Protein AF-A0A1Y0EDN6-F1 (afdb_monomer_lite)

Foldseek 3Di:
DDDPVVVVVVLVVLQCPDDQSVLQVPALQSVQLQVVLAQCVPPLVDALVNSVVPRPRDPDDSVVVVVVQVVCCVVQQWPWDQGPPNVGTRIHGHPSNVVVVVVSCVVVVPDDPRPDPDD

Organism: NCBI:txid245188

Structure (mmCIF, N/CA/C/O backbone):
data_AF-A0A1Y0EDN6-F1
#
_entry.id   AF-A0A1Y0EDN6-F1
#
loop_
_atom_site.group_PDB
_atom_site.id
_atom_site.type_symbol
_atom_site.label_atom_id
_atom_site.label_alt_id
_atom_site.label_comp_id
_atom_site.label_asym_id
_atom_site.label_entity_id
_atom_site.label_seq_id
_atom_site.pdb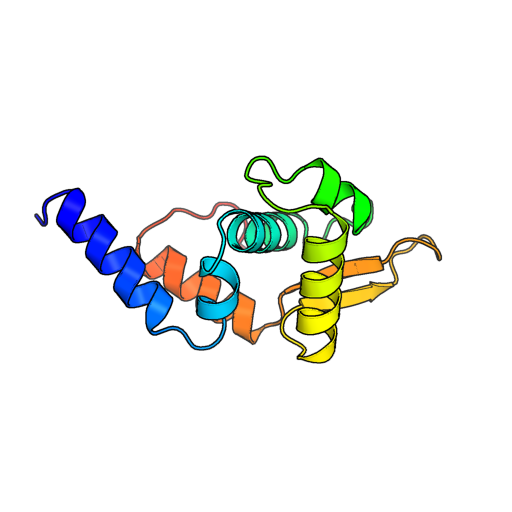x_PDB_ins_code
_atom_site.Cartn_x
_atom_site.Cartn_y
_atom_site.Cartn_z
_atom_site.occupancy
_atom_site.B_iso_or_equiv
_atom_site.auth_seq_id
_atom_site.auth_comp_id
_atom_site.auth_asym_id
_atom_site.auth_atom_id
_atom_site.pdbx_PDB_model_num
ATOM 1 N N . MET A 1 1 ? 26.456 -3.921 -15.416 1.00 60.50 1 MET A N 1
ATOM 2 C CA . MET A 1 1 ? 25.501 -3.108 -14.629 1.00 60.50 1 MET A CA 1
ATOM 3 C C . MET A 1 1 ? 24.286 -2.856 -15.510 1.00 60.50 1 MET A C 1
ATOM 5 O O . MET A 1 1 ? 24.490 -2.367 -16.611 1.00 60.50 1 MET A O 1
ATOM 9 N N . LYS A 1 2 ? 23.071 -3.254 -15.100 1.00 71.94 2 LYS A N 1
ATOM 10 C CA . LYS A 1 2 ? 21.844 -2.984 -15.881 1.00 71.94 2 LYS A CA 1
ATOM 11 C C . LYS A 1 2 ? 21.630 -1.474 -16.039 1.00 71.94 2 LYS A C 1
ATOM 13 O O . LYS A 1 2 ? 21.942 -0.735 -15.096 1.00 71.94 2 LYS A O 1
ATOM 18 N N . ALA A 1 3 ? 21.124 -1.033 -17.193 1.00 87.56 3 ALA A N 1
ATOM 19 C CA . ALA A 1 3 ? 20.814 0.376 -17.414 1.00 87.56 3 ALA A CA 1
ATOM 20 C C . ALA A 1 3 ? 19.721 0.842 -16.428 1.00 87.56 3 ALA A C 1
ATOM 22 O O . ALA A 1 3 ? 18.934 0.015 -15.961 1.00 87.56 3 ALA A O 1
ATOM 23 N N . PRO A 1 4 ? 19.635 2.143 -16.091 1.00 86.94 4 PRO A N 1
ATOM 24 C CA . PRO A 1 4 ? 18.595 2.652 -15.191 1.00 86.94 4 PRO A CA 1
ATOM 25 C C . PRO A 1 4 ? 17.171 2.273 -15.627 1.00 86.94 4 PRO A C 1
ATOM 27 O O . PRO A 1 4 ? 16.352 1.912 -14.788 1.00 86.94 4 PRO A O 1
ATOM 30 N N . ILE A 1 5 ? 16.910 2.274 -16.938 1.00 90.75 5 ILE A N 1
ATOM 31 C CA . ILE A 1 5 ? 15.621 1.879 -17.525 1.00 90.75 5 ILE A CA 1
ATOM 32 C C . ILE A 1 5 ? 15.332 0.390 -17.281 1.00 90.75 5 ILE A C 1
ATOM 34 O O . ILE A 1 5 ? 14.226 0.042 -16.878 1.00 90.75 5 ILE A O 1
ATOM 38 N N . ASP A 1 6 ? 16.326 -0.487 -17.448 1.00 91.94 6 ASP A N 1
ATOM 39 C CA . ASP A 1 6 ? 16.161 -1.926 -17.203 1.00 91.94 6 ASP A CA 1
ATOM 40 C C . ASP A 1 6 ? 15.856 -2.214 -15.730 1.00 91.94 6 ASP A C 1
ATOM 42 O O . ASP A 1 6 ? 15.019 -3.058 -15.420 1.00 91.94 6 ASP A O 1
ATOM 46 N N . LYS A 1 7 ? 16.508 -1.487 -14.812 1.00 88.44 7 LYS A N 1
ATOM 47 C CA . LYS A 1 7 ? 16.254 -1.617 -13.371 1.00 88.44 7 LYS A CA 1
ATOM 48 C C . LYS A 1 7 ? 14.826 -1.221 -13.010 1.00 88.44 7 LYS A C 1
ATOM 50 O O . LYS A 1 7 ? 14.207 -1.889 -12.187 1.00 88.44 7 LYS A O 1
ATOM 55 N N . GLU A 1 8 ? 14.307 -0.160 -13.621 1.00 91.94 8 GLU A N 1
ATOM 56 C CA . GLU A 1 8 ? 12.926 0.272 -13.406 1.00 91.94 8 GLU A CA 1
ATOM 57 C C . GLU A 1 8 ? 11.922 -0.737 -13.978 1.00 91.94 8 GLU A C 1
ATOM 59 O O . GLU A 1 8 ? 10.955 -1.098 -13.308 1.00 91.94 8 GLU A O 1
ATOM 64 N N . LEU A 1 9 ? 12.177 -1.271 -15.176 1.00 93.25 9 LEU A N 1
ATOM 65 C CA . LEU A 1 9 ? 11.349 -2.331 -15.759 1.00 93.25 9 LEU A CA 1
ATOM 66 C C . LEU A 1 9 ? 11.331 -3.592 -14.889 1.00 93.25 9 LEU A C 1
ATOM 68 O O . LEU A 1 9 ? 10.272 -4.187 -14.683 1.00 93.25 9 LEU A O 1
ATOM 72 N N . ASP A 1 10 ? 12.486 -3.990 -1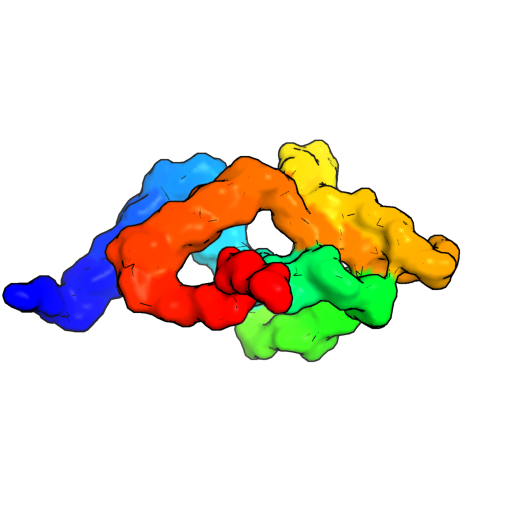4.357 1.00 93.44 10 ASP A N 1
ATOM 73 C CA . ASP A 1 10 ? 12.582 -5.110 -13.424 1.00 93.44 10 ASP A CA 1
ATOM 74 C C . ASP A 1 10 ? 11.806 -4.831 -12.133 1.00 93.44 10 ASP A C 1
ATOM 76 O O . ASP A 1 10 ? 11.107 -5.721 -11.652 1.00 93.44 10 ASP A O 1
ATOM 80 N N . ARG A 1 11 ? 11.866 -3.598 -11.609 1.00 93.44 11 ARG A N 1
ATOM 81 C CA . ARG A 1 11 ? 11.083 -3.153 -10.443 1.00 93.44 11 ARG A CA 1
ATOM 82 C C . ARG A 1 11 ? 9.593 -3.334 -10.647 1.00 93.44 11 ARG A C 1
ATOM 84 O O . ARG A 1 11 ? 8.929 -3.942 -9.809 1.00 93.44 11 ARG A O 1
ATOM 91 N N . 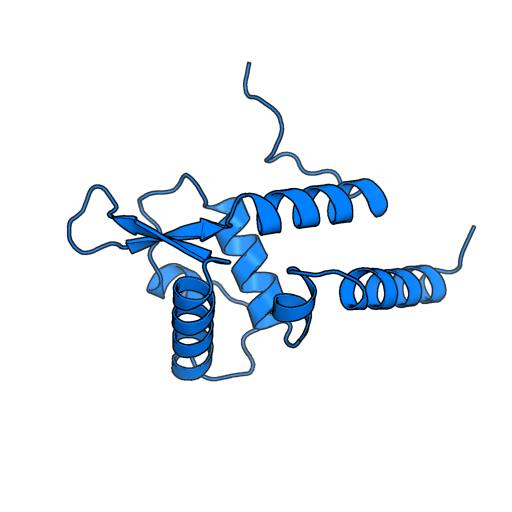LEU A 1 12 ? 9.076 -2.858 -11.775 1.00 92.62 12 LEU A N 1
ATOM 92 C CA . LEU A 1 12 ? 7.660 -2.993 -12.106 1.00 92.62 12 LEU A CA 1
ATOM 93 C C . LEU A 1 12 ? 7.244 -4.462 -12.240 1.00 92.62 12 LEU A C 1
ATOM 95 O O . LEU A 1 12 ? 6.195 -4.854 -11.733 1.00 92.62 12 LEU A O 1
ATOM 99 N N . ARG A 1 13 ? 8.072 -5.292 -12.883 1.00 94.12 13 ARG A N 1
ATOM 100 C CA . ARG A 1 13 ? 7.792 -6.726 -13.064 1.00 94.12 13 ARG A CA 1
ATOM 101 C C . ARG A 1 13 ? 7.834 -7.503 -11.754 1.00 94.12 13 ARG A C 1
ATOM 103 O O . ARG A 1 13 ? 6.954 -8.329 -11.526 1.00 94.12 13 ARG A O 1
ATOM 110 N N . TYR A 1 14 ? 8.815 -7.224 -10.898 1.00 94.19 14 TYR A N 1
ATOM 111 C CA . TYR A 1 14 ? 8.897 -7.803 -9.560 1.00 94.19 14 TYR A CA 1
ATOM 112 C C . TYR A 1 14 ? 7.633 -7.476 -8.769 1.00 94.19 14 TYR A C 1
ATOM 114 O O . TYR A 1 14 ? 6.936 -8.380 -8.317 1.00 94.19 14 TYR A O 1
ATOM 122 N N . LEU A 1 15 ? 7.287 -6.187 -8.692 1.00 94.12 15 LEU A N 1
ATOM 123 C CA . LEU A 1 15 ? 6.108 -5.717 -7.977 1.00 94.12 15 LEU A CA 1
ATOM 124 C C . LEU A 1 15 ? 4.812 -6.320 -8.539 1.00 94.12 15 LEU A C 1
ATOM 126 O O . LEU A 1 15 ? 3.946 -6.713 -7.768 1.00 94.12 15 LEU A O 1
ATOM 130 N N . ALA A 1 16 ? 4.674 -6.470 -9.856 1.00 92.56 16 ALA A N 1
ATOM 131 C CA . ALA A 1 16 ? 3.505 -7.116 -10.459 1.00 92.56 16 ALA A CA 1
ATOM 132 C C . ALA A 1 16 ? 3.389 -8.617 -10.114 1.00 92.56 16 ALA A C 1
ATOM 134 O O . ALA A 1 16 ? 2.283 -9.159 -10.106 1.00 92.56 16 ALA A O 1
ATOM 135 N N . GLY A 1 17 ? 4.513 -9.281 -9.821 1.00 92.88 17 GLY A N 1
ATOM 136 C CA . GLY A 1 17 ? 4.573 -10.690 -9.419 1.00 92.88 17 GLY A CA 1
ATOM 137 C C . GLY A 1 17 ? 4.259 -10.952 -7.944 1.00 92.88 17 GLY A C 1
ATOM 138 O O . GLY A 1 17 ? 4.020 -12.099 -7.568 1.00 92.88 17 GLY A O 1
ATOM 139 N N . THR A 1 18 ? 4.228 -9.908 -7.117 1.00 95.00 18 THR A N 1
ATOM 140 C CA . THR A 1 18 ? 3.909 -10.001 -5.685 1.00 95.00 18 THR A CA 1
ATOM 141 C C . THR A 1 18 ? 2.457 -10.412 -5.439 1.00 95.00 18 THR A C 1
ATOM 143 O O . THR A 1 18 ? 1.565 -10.230 -6.276 1.00 95.00 18 THR A O 1
ATOM 146 N N . LYS A 1 19 ? 2.179 -10.983 -4.269 1.00 93.75 19 LYS A N 1
ATOM 147 C CA . LYS A 1 19 ? 0.836 -11.418 -3.891 1.00 93.75 19 LYS A CA 1
ATOM 148 C C . LYS A 1 19 ? 0.007 -10.272 -3.321 1.00 93.75 19 LYS A C 1
ATOM 150 O O . LYS A 1 19 ? -1.153 -10.139 -3.716 1.00 93.75 19 LYS A O 1
ATOM 155 N N . TYR A 1 20 ? 0.578 -9.471 -2.427 1.00 95.00 20 TYR A N 1
ATOM 156 C CA . TYR A 1 20 ? -0.123 -8.415 -1.701 1.00 95.00 20 TYR A CA 1
ATOM 157 C C . TYR A 1 20 ? 0.280 -7.016 -2.184 1.00 95.00 20 TYR A C 1
ATOM 159 O O . TYR A 1 20 ? -0.601 -6.175 -2.377 1.00 95.00 20 TYR A O 1
ATOM 167 N N . LEU A 1 21 ? 1.565 -6.768 -2.474 1.00 95.25 21 LEU A N 1
ATOM 168 C CA . LEU A 1 21 ? 2.026 -5.448 -2.943 1.00 95.25 21 LEU A CA 1
ATOM 169 C C . LEU A 1 21 ? 1.413 -5.032 -4.289 1.00 95.25 21 LEU A C 1
ATOM 171 O O . LEU A 1 21 ? 1.134 -3.850 -4.497 1.00 95.25 21 LEU A O 1
ATOM 175 N N . LYS A 1 22 ? 1.116 -5.987 -5.179 1.00 94.75 22 LYS A N 1
ATOM 176 C CA . LYS A 1 22 ? 0.525 -5.720 -6.503 1.00 94.75 22 LYS A CA 1
ATOM 177 C C . LYS A 1 22 ? -0.800 -4.954 -6.453 1.00 94.75 22 LYS A C 1
ATOM 179 O O . LYS A 1 22 ? -1.201 -4.340 -7.437 1.00 94.75 22 LYS A O 1
ATOM 184 N N . ILE A 1 23 ? -1.505 -5.003 -5.322 1.00 94.25 23 ILE A N 1
ATOM 185 C CA . ILE A 1 23 ? -2.771 -4.290 -5.131 1.00 94.25 23 ILE A CA 1
ATOM 186 C C . ILE A 1 23 ? -2.509 -2.787 -4.945 1.00 94.25 23 ILE A C 1
ATOM 188 O O . ILE A 1 23 ? -3.284 -1.958 -5.423 1.00 94.25 23 ILE A O 1
ATOM 192 N N . PHE A 1 24 ? -1.396 -2.439 -4.298 1.00 94.88 24 PHE A N 1
ATOM 193 C CA . PHE A 1 24 ? -1.012 -1.065 -3.983 1.00 94.88 24 PHE A CA 1
ATOM 194 C C . PHE A 1 24 ? -0.302 -0.367 -5.146 1.00 94.88 24 PHE A C 1
ATOM 196 O O . PHE A 1 24 ? -0.442 0.837 -5.298 1.00 94.88 24 PHE A O 1
ATOM 203 N N . ILE A 1 25 ? 0.392 -1.094 -6.025 1.00 93.56 25 ILE A N 1
ATOM 204 C CA . ILE A 1 25 ? 1.097 -0.479 -7.171 1.00 93.56 25 ILE A CA 1
ATOM 205 C C . ILE A 1 25 ? 0.172 -0.029 -8.304 1.00 93.56 25 ILE A C 1
ATOM 207 O O . ILE A 1 25 ? 0.631 0.606 -9.250 1.00 93.56 25 ILE A O 1
ATOM 211 N N . LYS A 1 26 ? -1.115 -0.400 -8.254 1.00 89.81 26 LYS A N 1
ATOM 212 C CA . LYS A 1 26 ? -2.069 -0.107 -9.331 1.00 89.81 26 LYS A CA 1
ATOM 213 C C . LYS A 1 26 ? -2.212 1.398 -9.570 1.00 89.81 26 LYS A C 1
ATOM 215 O O . LYS A 1 26 ? -2.414 1.807 -10.710 1.00 89.81 26 LYS A O 1
ATOM 220 N N . TYR A 1 27 ? -2.104 2.191 -8.505 1.00 93.38 27 TYR A N 1
ATOM 221 C CA . TYR A 1 27 ? -2.155 3.645 -8.559 1.00 93.38 27 TYR A CA 1
ATOM 222 C C . TYR A 1 27 ? -1.101 4.243 -7.616 1.00 93.38 27 TYR A C 1
ATOM 224 O O . TYR A 1 27 ? -0.916 3.702 -6.520 1.00 93.38 27 TYR A O 1
ATOM 232 N N . PRO A 1 28 ? -0.423 5.341 -8.005 1.00 93.94 28 PRO A N 1
ATOM 233 C CA . PRO A 1 28 ? 0.591 5.988 -7.172 1.00 93.94 28 PRO A CA 1
ATOM 234 C C . PRO A 1 28 ? 0.113 6.300 -5.749 1.00 93.94 28 PRO A C 1
ATOM 236 O O . PRO A 1 28 ? 0.824 6.004 -4.792 1.00 93.94 28 PRO A O 1
ATOM 239 N N . GLU A 1 29 ? -1.120 6.787 -5.599 1.00 95.44 29 GLU A N 1
ATOM 240 C CA . GLU A 1 29 ? -1.710 7.161 -4.312 1.00 95.44 29 GLU A CA 1
ATOM 241 C C . GLU A 1 29 ? -1.907 5.975 -3.363 1.00 95.44 29 GLU A C 1
ATOM 243 O O . GLU A 1 29 ? -1.861 6.140 -2.146 1.00 95.44 29 GLU A O 1
ATOM 248 N N . TYR A 1 30 ? -2.105 4.765 -3.890 1.00 96.19 30 TYR A N 1
ATOM 249 C CA . TYR A 1 30 ? -2.266 3.566 -3.065 1.00 96.19 30 TYR A CA 1
ATOM 250 C C . TYR A 1 30 ? -0.916 3.055 -2.585 1.00 96.19 30 TYR A C 1
ATOM 252 O O . TYR A 1 30 ? -0.793 2.620 -1.438 1.00 96.19 30 TYR A O 1
ATOM 260 N N . TRP A 1 31 ? 0.098 3.142 -3.445 1.00 96.25 31 TRP A N 1
ATOM 261 C CA . TRP A 1 31 ? 1.469 2.847 -3.067 1.00 96.25 31 TRP A CA 1
ATOM 262 C C . TRP A 1 31 ? 1.961 3.831 -2.005 1.00 96.25 31 TRP A C 1
ATOM 264 O O . TRP A 1 31 ? 2.457 3.411 -0.963 1.00 96.25 31 TRP A O 1
ATOM 274 N N . GLU A 1 32 ? 1.753 5.131 -2.221 1.00 96.38 32 GLU A N 1
ATOM 275 C CA . GLU A 1 32 ? 2.095 6.173 -1.252 1.00 96.38 32 GLU A CA 1
ATOM 276 C C . GLU A 1 32 ? 1.355 5.980 0.075 1.00 96.38 32 GLU A C 1
ATOM 278 O O . GLU A 1 32 ? 1.991 5.981 1.126 1.00 96.38 32 GLU A O 1
ATOM 283 N N . LEU A 1 33 ? 0.042 5.731 0.046 1.00 96.00 33 LEU A N 1
ATOM 284 C CA . LEU A 1 33 ? -0.746 5.434 1.243 1.00 96.00 33 LEU A CA 1
ATOM 285 C C . LEU A 1 33 ? -0.152 4.268 2.045 1.00 96.00 33 LEU A C 1
ATOM 287 O O . LEU A 1 33 ? -0.025 4.366 3.263 1.00 96.00 33 LEU A O 1
ATOM 291 N N . MET A 1 34 ? 0.216 3.168 1.383 1.00 96.31 34 MET A N 1
ATOM 292 C CA . MET A 1 34 ? 0.823 2.012 2.049 1.00 96.31 34 MET A CA 1
ATOM 293 C C . MET A 1 34 ? 2.132 2.392 2.751 1.00 96.31 34 MET A C 1
ATOM 295 O O . MET A 1 34 ? 2.356 1.988 3.892 1.00 96.31 34 MET A O 1
ATOM 299 N N . LEU A 1 35 ? 2.975 3.194 2.096 1.00 95.19 35 LEU A N 1
ATOM 300 C CA . LEU A 1 35 ? 4.222 3.685 2.680 1.00 95.19 35 LEU A CA 1
ATOM 301 C C . LEU A 1 35 ? 3.967 4.627 3.860 1.00 95.19 35 LEU A C 1
ATOM 303 O O . LEU A 1 35 ? 4.633 4.503 4.885 1.00 95.19 35 LEU A O 1
ATOM 307 N N . LEU A 1 36 ? 2.984 5.524 3.754 1.00 94.44 36 LEU A N 1
ATOM 308 C CA . LEU A 1 36 ? 2.586 6.408 4.850 1.00 94.44 36 LEU A CA 1
ATOM 309 C C . LEU A 1 36 ? 2.084 5.610 6.057 1.00 94.44 36 LEU A C 1
ATOM 311 O O . LEU A 1 36 ? 2.450 5.940 7.182 1.00 94.44 36 LEU A O 1
ATOM 315 N N . ILE A 1 37 ? 1.299 4.551 5.843 1.00 93.56 37 ILE A N 1
ATOM 316 C CA . ILE A 1 37 ? 0.857 3.650 6.917 1.00 93.56 37 ILE A CA 1
ATOM 317 C C . ILE A 1 37 ? 2.065 2.955 7.560 1.00 93.56 37 ILE A C 1
ATOM 319 O O . ILE A 1 37 ? 2.169 2.940 8.782 1.00 93.56 37 ILE A O 1
ATOM 323 N N . ALA A 1 38 ? 3.002 2.429 6.764 1.00 92.06 38 ALA A N 1
ATOM 324 C CA . ALA A 1 38 ? 4.207 1.775 7.283 1.00 92.06 38 ALA A CA 1
ATOM 325 C C . ALA A 1 38 ? 5.081 2.728 8.120 1.00 92.06 38 ALA A C 1
ATOM 327 O O . ALA A 1 38 ? 5.544 2.365 9.198 1.00 92.06 38 ALA A O 1
ATOM 328 N N . ILE A 1 39 ? 5.261 3.969 7.658 1.00 90.75 39 ILE A N 1
ATOM 329 C CA . ILE A 1 39 ? 6.018 5.017 8.363 1.00 90.75 39 ILE A CA 1
ATOM 330 C C . ILE A 1 39 ? 5.385 5.360 9.722 1.00 90.75 39 ILE A C 1
ATOM 332 O O . ILE A 1 39 ? 6.096 5.745 10.652 1.00 90.75 39 ILE A O 1
ATOM 336 N N . ASN A 1 40 ? 4.062 5.221 9.842 1.00 88.75 40 ASN A N 1
ATOM 337 C CA . ASN A 1 40 ? 3.271 5.691 10.978 1.00 88.75 40 ASN A CA 1
ATOM 338 C C . ASN A 1 40 ? 2.617 4.566 11.795 1.00 88.75 40 ASN A C 1
ATOM 340 O O . ASN A 1 40 ? 1.738 4.845 12.606 1.00 88.75 40 ASN A O 1
ATOM 344 N N . GLU A 1 41 ? 3.054 3.313 11.642 1.00 80.50 41 GLU A N 1
ATOM 345 C CA . GLU A 1 41 ? 2.424 2.129 12.254 1.00 80.50 41 GLU A CA 1
ATOM 346 C C . GLU A 1 41 ? 2.236 2.240 13.783 1.00 80.50 41 GLU A C 1
ATOM 348 O O . GLU A 1 41 ? 1.257 1.738 14.336 1.00 80.50 41 GLU A O 1
ATOM 353 N N . ASN A 1 42 ? 3.129 2.965 14.464 1.00 75.31 42 ASN A N 1
ATOM 354 C CA . ASN A 1 42 ? 3.093 3.184 15.915 1.00 75.31 42 ASN A CA 1
ATOM 355 C C . ASN A 1 42 ? 2.634 4.595 16.325 1.00 75.31 42 ASN A C 1
ATOM 357 O O . ASN A 1 42 ? 2.701 4.949 17.502 1.00 75.31 42 ASN A O 1
ATOM 361 N N . ASN A 1 43 ? 2.190 5.420 15.376 1.00 81.12 43 ASN A N 1
ATOM 362 C CA . ASN A 1 43 ? 1.765 6.785 15.650 1.00 81.12 43 ASN A CA 1
ATOM 363 C C . ASN A 1 43 ? 0.252 6.841 15.896 1.00 81.12 43 ASN A C 1
ATOM 365 O O . ASN A 1 43 ? -0.553 6.816 14.966 1.00 81.12 43 ASN A O 1
ATOM 369 N N . GLN A 1 44 ? -0.134 6.939 17.168 1.00 73.94 44 GLN A N 1
ATOM 370 C CA . GLN A 1 44 ? -1.542 6.965 17.570 1.00 73.94 44 GLN A CA 1
ATOM 371 C C . GLN A 1 44 ? -2.268 8.282 17.255 1.00 73.94 44 GLN A C 1
ATOM 373 O O . GLN A 1 44 ? -3.496 8.366 17.377 1.00 73.94 44 GLN A O 1
ATOM 378 N N . ASP A 1 45 ? -1.533 9.321 16.860 1.00 78.19 45 ASP A N 1
ATOM 379 C CA . ASP A 1 45 ? -2.120 10.614 16.535 1.00 78.19 45 ASP A CA 1
ATOM 380 C C . ASP A 1 45 ? -2.643 10.704 15.103 1.00 78.19 45 ASP A C 1
ATOM 382 O O . ASP A 1 45 ? -3.435 11.603 14.822 1.00 78.19 45 ASP A O 1
ATOM 386 N N . ILE A 1 46 ? -2.275 9.753 14.241 1.00 82.50 46 ILE A N 1
ATOM 387 C CA . ILE A 1 46 ? -2.607 9.760 12.816 1.00 82.50 46 ILE A CA 1
ATOM 388 C C . ILE A 1 46 ? -3.827 8.878 12.552 1.00 82.50 46 ILE A C 1
ATOM 390 O O . ILE A 1 46 ? -3.830 7.667 12.791 1.00 82.50 46 ILE A O 1
ATOM 394 N N . GLY A 1 47 ? -4.884 9.501 12.041 1.00 85.44 47 GLY A N 1
ATOM 395 C CA . GLY A 1 47 ? -6.086 8.839 11.562 1.00 85.44 47 GLY A CA 1
ATOM 396 C C . GLY A 1 47 ? -6.152 8.746 10.038 1.00 85.44 47 GLY A C 1
ATOM 397 O O . GLY A 1 47 ? -5.284 9.201 9.301 1.00 85.44 47 GLY A O 1
ATOM 398 N N . ILE A 1 48 ? -7.256 8.170 9.555 1.00 87.88 48 ILE A N 1
ATOM 399 C CA . ILE A 1 48 ? -7.546 8.028 8.118 1.00 87.88 48 ILE A CA 1
ATOM 400 C C . ILE A 1 48 ? -7.516 9.381 7.393 1.00 87.88 48 ILE A C 1
ATOM 402 O O . ILE A 1 48 ? -7.007 9.459 6.281 1.00 87.88 48 ILE A O 1
ATOM 406 N N . GLU A 1 49 ? -8.058 10.435 8.004 1.00 89.19 49 GLU A N 1
ATOM 407 C CA . GLU A 1 49 ? -8.096 11.763 7.380 1.00 89.19 49 GLU A CA 1
ATOM 408 C C . GLU A 1 49 ? -6.707 12.370 7.220 1.00 89.19 49 GLU A C 1
ATOM 410 O O . GLU A 1 49 ? -6.410 12.889 6.149 1.00 89.19 49 GLU A O 1
ATOM 415 N N . ASP A 1 50 ? -5.840 12.196 8.216 1.00 90.56 50 ASP A N 1
ATOM 416 C CA . ASP A 1 50 ? -4.458 12.660 8.156 1.00 90.56 50 ASP A CA 1
ATOM 417 C C . ASP A 1 50 ? -3.692 11.962 7.022 1.00 90.56 50 ASP A C 1
ATOM 419 O O . ASP A 1 50 ? -2.930 12.601 6.303 1.00 90.56 50 ASP A O 1
ATOM 423 N N . TYR A 1 51 ? -3.924 10.664 6.790 1.00 91.06 51 TYR A N 1
ATOM 424 C CA . TYR A 1 51 ? -3.346 9.984 5.626 1.00 91.06 51 TYR A CA 1
ATOM 425 C C . TYR A 1 51 ? -3.832 10.594 4.311 1.00 91.06 51 TYR A C 1
ATOM 427 O O . TYR A 1 51 ? -3.026 10.861 3.427 1.00 91.06 51 TYR A O 1
ATOM 435 N N . LEU A 1 52 ? -5.136 10.847 4.178 1.00 91.88 52 LEU A N 1
ATOM 436 C CA . LEU A 1 52 ? -5.709 11.435 2.964 1.00 91.88 52 LEU A CA 1
ATOM 437 C C . LEU A 1 52 ? -5.220 12.864 2.704 1.00 91.88 52 LEU A C 1
ATOM 439 O O . LEU A 1 52 ? -5.130 13.256 1.543 1.00 91.88 52 LEU A O 1
ATOM 443 N N . ASP A 1 53 ? -4.937 13.627 3.760 1.00 92.00 53 ASP A N 1
ATOM 444 C CA . ASP A 1 53 ? -4.376 14.979 3.670 1.00 92.00 53 ASP A CA 1
ATOM 445 C C . ASP A 1 53 ? -2.904 14.972 3.230 1.00 92.00 53 ASP A C 1
ATOM 447 O O . ASP A 1 53 ? -2.458 15.921 2.590 1.00 92.00 53 ASP A O 1
ATOM 451 N N . ASN A 1 54 ? -2.162 13.902 3.535 1.00 92.31 54 ASN A N 1
ATOM 452 C CA . ASN A 1 54 ? -0.719 13.809 3.293 1.00 92.31 54 ASN A CA 1
ATOM 453 C C . ASN A 1 54 ? -0.322 13.047 2.015 1.00 92.31 54 ASN A C 1
ATOM 455 O O . ASN A 1 54 ? 0.864 12.999 1.696 1.00 92.31 54 ASN A O 1
ATOM 459 N N . ILE A 1 55 ? -1.268 12.457 1.277 1.00 95.06 55 ILE A N 1
ATOM 460 C CA . ILE A 1 55 ? -0.983 11.829 -0.025 1.00 95.06 55 ILE A CA 1
ATOM 461 C C . ILE A 1 55 ? -0.701 12.930 -1.055 1.00 95.06 55 ILE A C 1
ATOM 463 O O . ILE A 1 55 ? -1.611 13.644 -1.485 1.00 95.06 55 ILE A O 1
ATOM 467 N N . ALA A 1 56 ? 0.550 13.039 -1.496 1.00 95.12 56 ALA A N 1
ATOM 468 C CA . ALA A 1 56 ? 0.985 14.019 -2.486 1.00 95.12 56 ALA A CA 1
ATOM 469 C C . ALA A 1 56 ? 0.697 13.584 -3.933 1.00 95.12 56 ALA A C 1
ATOM 471 O O . ALA A 1 56 ? 0.624 14.418 -4.834 1.00 95.12 56 ALA A O 1
ATOM 472 N N . THR A 1 57 ? 0.519 12.285 -4.174 1.00 94.50 57 THR A N 1
ATOM 473 C CA . THR A 1 57 ? 0.287 11.713 -5.510 1.00 94.50 57 THR A CA 1
ATOM 474 C C . THR A 1 57 ? -1.193 11.569 -5.872 1.00 94.50 57 THR A C 1
ATOM 476 O O . THR A 1 57 ? -1.520 10.980 -6.898 1.00 94.50 57 THR A O 1
ATOM 479 N N . MET A 1 58 ? -2.098 12.133 -5.065 1.00 93.19 58 MET A N 1
ATOM 480 C CA . MET A 1 58 ? -3.550 11.990 -5.195 1.00 93.19 58 MET A CA 1
ATOM 481 C C . MET A 1 58 ? -4.058 12.410 -6.586 1.00 93.19 58 MET A C 1
ATOM 483 O O . MET A 1 58 ? -4.041 13.591 -6.927 1.00 93.19 58 MET A O 1
ATOM 487 N N . GLN A 1 59 ? -4.553 11.450 -7.376 1.00 92.38 59 GLN A N 1
ATOM 488 C CA . GLN A 1 59 ? -5.224 11.706 -8.664 1.00 92.38 59 GLN A CA 1
ATOM 489 C C . GLN A 1 59 ? -6.733 11.436 -8.611 1.00 92.38 59 GLN A C 1
ATOM 491 O O . GLN A 1 59 ? -7.502 11.985 -9.401 1.00 92.38 59 GLN A O 1
ATOM 496 N N . VAL A 1 60 ? -7.176 10.591 -7.678 1.00 90.88 60 VAL A N 1
ATOM 497 C CA . VAL A 1 60 ? -8.592 10.300 -7.434 1.00 90.88 60 VAL A CA 1
ATOM 498 C C . VAL A 1 60 ? -9.133 11.119 -6.267 1.00 90.88 60 VAL A C 1
ATOM 500 O O . VAL A 1 60 ? -8.400 11.693 -5.469 1.00 90.88 60 VAL A O 1
ATOM 503 N N . ASN A 1 61 ? -10.455 11.180 -6.135 1.00 93.00 61 ASN A N 1
ATOM 504 C CA . ASN A 1 61 ? -11.053 11.851 -4.987 1.00 93.00 61 ASN A CA 1
ATOM 505 C C . ASN A 1 61 ? -10.823 11.056 -3.680 1.00 93.00 61 ASN A C 1
ATOM 507 O O . ASN A 1 61 ? -10.632 9.836 -3.676 1.00 93.00 61 ASN A O 1
ATOM 511 N N . ARG A 1 62 ? -10.931 11.748 -2.538 1.00 94.25 62 ARG A N 1
ATOM 512 C CA . ARG A 1 62 ? -10.786 11.144 -1.198 1.00 94.25 62 ARG A CA 1
ATOM 513 C C . ARG A 1 62 ? -11.745 9.980 -0.954 1.00 94.25 62 ARG A C 1
ATOM 515 O O . ARG A 1 62 ? -11.426 9.073 -0.193 1.00 94.25 62 ARG A O 1
ATOM 522 N N . VAL A 1 63 ? -12.936 10.010 -1.555 1.00 94.94 63 VAL A N 1
ATOM 523 C CA . VAL A 1 63 ? -13.943 8.951 -1.389 1.00 94.94 63 VAL A CA 1
ATOM 524 C C . VAL A 1 63 ? -13.430 7.639 -1.980 1.00 94.94 63 VAL A C 1
ATOM 526 O O . VAL A 1 63 ? -13.545 6.604 -1.327 1.00 94.94 63 VAL A O 1
ATOM 529 N N . THR A 1 64 ? -12.792 7.683 -3.148 1.00 95.06 64 THR A N 1
ATOM 530 C CA . THR A 1 64 ? -12.174 6.521 -3.791 1.00 95.06 64 THR A CA 1
ATOM 531 C C . THR A 1 64 ? -11.077 5.918 -2.918 1.00 95.06 64 THR A C 1
ATOM 533 O O . THR A 1 64 ? -11.096 4.713 -2.677 1.00 95.06 64 THR A O 1
ATOM 536 N N . VAL A 1 65 ? -10.178 6.737 -2.359 1.00 95.25 65 VAL A N 1
ATOM 537 C CA . VAL A 1 65 ? -9.120 6.234 -1.462 1.00 95.25 65 VAL A CA 1
ATOM 538 C C . VAL A 1 65 ? -9.698 5.687 -0.154 1.00 95.25 65 VAL A C 1
ATOM 540 O O . VAL A 1 65 ? -9.270 4.635 0.316 1.00 95.25 65 VAL A O 1
ATOM 543 N N . ARG A 1 66 ? -10.727 6.325 0.424 1.00 94.25 66 ARG A N 1
ATOM 544 C CA . ARG A 1 66 ? -11.424 5.773 1.601 1.00 94.25 66 ARG A CA 1
ATOM 545 C C . ARG A 1 66 ? -12.054 4.416 1.310 1.00 94.25 66 ARG A C 1
ATOM 547 O O . ARG A 1 66 ? -11.999 3.537 2.167 1.00 94.25 66 ARG A O 1
ATOM 554 N N . ASN A 1 67 ? -12.667 4.250 0.141 1.00 95.75 67 ASN A N 1
ATOM 555 C CA . ASN A 1 67 ? -13.238 2.968 -0.264 1.00 95.75 67 ASN A CA 1
ATOM 556 C C . ASN A 1 67 ? -12.136 1.919 -0.419 1.00 95.75 67 ASN A C 1
ATOM 558 O O . ASN A 1 67 ? -12.256 0.844 0.155 1.00 95.75 67 ASN A O 1
ATOM 562 N N . PHE A 1 68 ? -11.012 2.276 -1.047 1.00 95.94 68 PHE A N 1
ATOM 563 C CA . PHE A 1 68 ? -9.842 1.404 -1.114 1.00 95.94 68 PHE A CA 1
ATOM 564 C C . PHE A 1 68 ? -9.360 0.967 0.280 1.00 95.94 68 PHE A C 1
ATOM 566 O O . PHE A 1 68 ? -9.169 -0.224 0.506 1.00 95.94 68 PHE A O 1
ATOM 573 N N . ILE A 1 69 ? -9.226 1.891 1.241 1.00 94.69 69 ILE A N 1
ATOM 574 C CA . ILE A 1 69 ? -8.852 1.560 2.629 1.00 94.69 69 ILE A CA 1
ATOM 575 C C . ILE A 1 69 ? -9.849 0.574 3.243 1.00 94.69 69 ILE A C 1
ATOM 577 O O . ILE A 1 69 ? -9.438 -0.416 3.843 1.00 94.69 69 ILE A O 1
ATOM 581 N N . LYS A 1 70 ? -11.156 0.823 3.096 1.00 94.44 70 LYS A N 1
ATOM 582 C CA . LYS A 1 70 ? -12.203 -0.066 3.624 1.00 94.44 70 LYS A CA 1
ATOM 583 C C . LYS A 1 70 ? -12.108 -1.471 3.033 1.00 94.44 70 LYS A C 1
ATOM 585 O O . LYS A 1 70 ? -12.173 -2.433 3.794 1.00 94.44 70 LYS A O 1
ATOM 590 N N . ASP A 1 71 ? -11.907 -1.583 1.723 1.00 95.94 71 ASP A N 1
ATOM 591 C CA . ASP A 1 71 ? -11.767 -2.869 1.036 1.00 95.94 71 ASP A CA 1
ATOM 592 C C . ASP A 1 71 ? -10.534 -3.625 1.541 1.00 95.94 71 ASP A C 1
ATOM 594 O O . ASP A 1 71 ? -10.611 -4.802 1.885 1.00 95.94 71 ASP A O 1
ATOM 598 N N . ARG A 1 72 ? -9.397 -2.931 1.672 1.00 95.38 72 ARG A N 1
ATOM 599 C CA . ARG A 1 72 ? -8.155 -3.523 2.188 1.00 95.38 72 ARG A CA 1
ATOM 600 C C . ARG A 1 72 ? -8.266 -3.951 3.652 1.00 95.38 72 ARG A C 1
ATOM 602 O O . ARG A 1 72 ? -7.671 -4.964 4.023 1.00 95.38 72 ARG A O 1
ATOM 609 N N . VAL A 1 73 ? -9.042 -3.226 4.463 1.00 94.25 73 VAL A N 1
ATOM 610 C CA . VAL A 1 73 ? -9.388 -3.628 5.837 1.00 94.25 73 VAL A CA 1
ATOM 611 C C . VAL A 1 73 ? -10.266 -4.876 5.850 1.00 94.25 73 VAL A C 1
ATOM 613 O O . VAL A 1 73 ? -9.999 -5.793 6.622 1.00 94.25 73 VAL A O 1
ATOM 616 N N . ALA A 1 74 ? -11.277 -4.949 4.983 1.00 93.75 74 ALA A N 1
ATOM 617 C CA . ALA A 1 74 ? -12.137 -6.126 4.867 1.00 93.75 74 ALA A CA 1
ATOM 618 C C . ALA A 1 74 ? -11.361 -7.373 4.401 1.00 93.75 74 ALA A C 1
ATOM 620 O O . ALA A 1 74 ? -11.613 -8.476 4.876 1.00 93.75 74 ALA A O 1
ATOM 621 N N . GLU A 1 75 ? -10.381 -7.192 3.515 1.00 93.62 75 GLU A N 1
ATOM 622 C CA . GLU A 1 75 ? -9.489 -8.252 3.031 1.00 93.62 75 GLU A CA 1
ATOM 623 C C . GLU A 1 75 ? -8.348 -8.596 4.008 1.00 93.62 75 GLU A C 1
ATOM 625 O O . GLU A 1 75 ? -7.589 -9.535 3.765 1.00 93.62 75 GLU A O 1
ATOM 630 N N . GLY A 1 76 ? -8.198 -7.843 5.103 1.00 93.38 76 GLY A N 1
ATOM 631 C CA . GLY A 1 76 ? -7.173 -8.072 6.123 1.00 93.38 76 GLY A CA 1
ATOM 632 C C . GLY A 1 76 ? -5.748 -7.717 5.692 1.00 93.38 76 GLY A C 1
ATOM 633 O O . GLY A 1 76 ? -4.798 -8.156 6.332 1.00 93.38 76 GLY A O 1
ATOM 634 N N . THR A 1 77 ? -5.580 -6.944 4.615 1.00 94.44 77 THR A N 1
ATOM 635 C CA . THR A 1 77 ? -4.260 -6.453 4.163 1.00 94.44 77 THR A CA 1
ATOM 636 C C . THR A 1 77 ? -3.835 -5.186 4.908 1.00 94.44 77 THR A C 1
ATOM 638 O O . THR A 1 77 ? -2.646 -4.994 5.167 1.00 94.44 77 THR A O 1
ATOM 641 N N . ILE A 1 78 ? -4.813 -4.369 5.308 1.00 94.69 78 ILE A N 1
ATOM 642 C CA . ILE A 1 78 ? -4.678 -3.285 6.284 1.00 94.69 78 ILE A CA 1
ATOM 643 C C . ILE A 1 78 ? -5.444 -3.704 7.538 1.00 94.69 78 ILE A C 1
ATOM 645 O O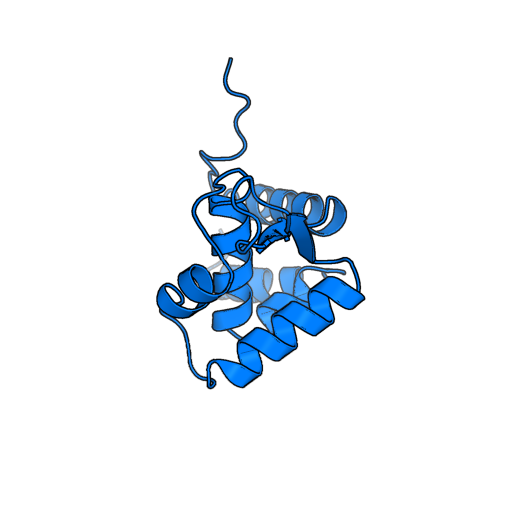 . ILE A 1 78 ? -6.542 -4.246 7.451 1.00 94.69 78 ILE A O 1
ATOM 649 N N . LEU A 1 79 ? -4.894 -3.442 8.716 1.00 91.50 79 LEU A N 1
ATOM 650 C CA . LEU A 1 79 ? -5.560 -3.682 9.988 1.00 91.50 79 LEU A CA 1
ATOM 651 C C . LEU A 1 79 ? -5.988 -2.345 10.583 1.00 91.50 79 LEU A C 1
ATOM 653 O O . LEU A 1 79 ? -5.216 -1.389 10.617 1.00 91.50 79 LEU A O 1
ATOM 657 N N . SER A 1 80 ? -7.228 -2.276 11.065 1.00 87.06 80 SER A N 1
ATOM 658 C CA . SER A 1 80 ? -7.716 -1.113 11.802 1.00 87.06 80 SER A CA 1
ATOM 659 C C . SER A 1 80 ? -7.656 -1.397 13.299 1.00 87.06 80 SER A C 1
ATOM 661 O O . SER A 1 80 ? -8.296 -2.334 13.776 1.00 87.06 80 SER A O 1
ATOM 663 N N . ARG A 1 81 ? -6.900 -0.586 14.043 1.00 80.44 81 ARG A N 1
ATOM 664 C CA . ARG A 1 81 ? -6.815 -0.651 15.509 1.00 80.44 81 ARG A CA 1
ATOM 665 C C . ARG A 1 81 ? -7.499 0.571 16.122 1.00 80.44 81 ARG A C 1
ATOM 667 O O . ARG A 1 81 ? -7.473 1.658 15.543 1.00 80.44 81 ARG A O 1
ATOM 674 N N . GLN A 1 82 ? -8.140 0.403 17.277 1.00 67.69 82 GLN A N 1
ATOM 675 C CA . GLN A 1 82 ? -8.610 1.556 18.051 1.00 67.69 82 GLN A CA 1
ATOM 676 C C . GLN A 1 82 ? -7.393 2.276 18.637 1.00 67.69 82 GLN A C 1
ATOM 678 O O . GLN A 1 82 ? -6.581 1.639 19.302 1.00 67.69 82 GLN A O 1
ATOM 683 N N . GLY A 1 83 ? -7.259 3.576 18.371 1.00 63.16 83 GLY A N 1
ATOM 684 C CA . GLY A 1 83 ? -6.290 4.421 19.069 1.00 63.16 83 GLY A CA 1
ATOM 685 C C . GLY A 1 83 ? -6.774 4.782 20.477 1.00 63.16 83 GLY A C 1
ATOM 686 O O . GLY A 1 83 ? -7.951 4.605 20.802 1.00 63.16 83 GLY A O 1
ATOM 687 N N . GLU A 1 84 ? -5.888 5.342 21.307 1.00 57.34 84 GLU A N 1
ATOM 688 C CA . GLU A 1 84 ? -6.207 5.763 22.685 1.00 57.34 84 GLU A CA 1
ATOM 689 C C . GLU A 1 84 ? -7.384 6.751 22.770 1.00 57.34 84 GLU A C 1
ATOM 691 O O . GLU A 1 84 ? -8.172 6.730 23.719 1.00 57.34 84 GLU A O 1
ATOM 696 N N . LYS A 1 85 ? -7.570 7.595 21.749 1.00 59.03 85 LYS A N 1
ATOM 697 C CA . LYS A 1 85 ? -8.773 8.426 21.609 1.00 59.03 85 LYS A CA 1
ATOM 698 C C . LYS A 1 85 ? -9.854 7.639 20.867 1.00 59.03 85 LYS A C 1
ATOM 700 O O . LYS A 1 85 ? -9.688 7.340 19.689 1.00 59.03 85 LYS A O 1
ATOM 705 N N . LYS A 1 86 ? -11.008 7.416 21.519 1.00 52.34 86 LYS A N 1
ATOM 706 C CA . LYS A 1 86 ? -12.187 6.659 21.022 1.00 52.34 86 LYS A CA 1
ATOM 707 C C . LYS A 1 86 ? -12.623 6.935 19.569 1.00 52.34 86 LYS A C 1
ATOM 709 O O . LYS A 1 86 ? -13.298 6.093 18.984 1.00 52.34 86 LYS A O 1
ATOM 714 N N . SER A 1 87 ? -12.296 8.093 18.991 1.00 54.56 87 SER A N 1
ATOM 715 C CA . SER A 1 87 ? -12.669 8.466 17.619 1.00 54.56 87 SER A CA 1
ATOM 716 C C . SER A 1 87 ? -11.602 8.170 16.558 1.00 54.56 87 SER A C 1
ATOM 718 O O . SER A 1 87 ? -11.922 8.199 15.370 1.00 54.56 87 SER A O 1
ATOM 720 N N . ARG A 1 88 ? -10.350 7.885 16.941 1.00 63.44 88 ARG A N 1
ATOM 721 C CA . ARG A 1 88 ? -9.243 7.694 15.995 1.00 63.44 88 ARG A CA 1
ATOM 722 C C . ARG A 1 88 ? -9.006 6.211 15.736 1.00 63.44 88 ARG A C 1
ATOM 724 O O . ARG A 1 88 ? -8.688 5.442 16.639 1.00 63.44 88 ARG A O 1
ATOM 731 N N . ARG A 1 89 ? -9.174 5.812 14.475 1.00 70.25 89 ARG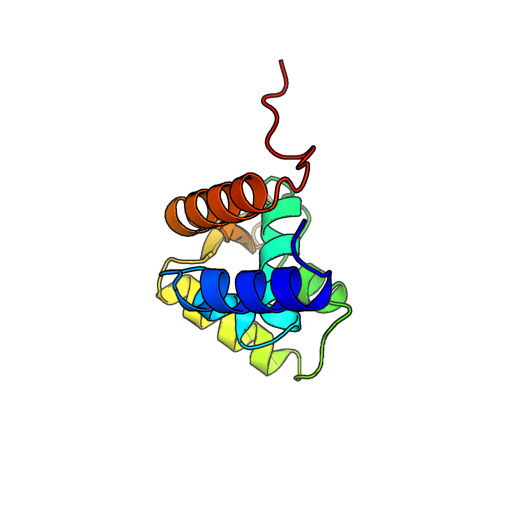 A N 1
ATOM 732 C CA . ARG A 1 89 ? -8.790 4.486 13.988 1.00 70.25 89 ARG A CA 1
ATOM 733 C C . ARG A 1 89 ? -7.386 4.574 13.420 1.00 70.25 89 ARG A C 1
ATOM 735 O O . ARG A 1 89 ? -7.180 5.268 12.427 1.00 70.25 89 ARG A O 1
ATOM 742 N N . MET A 1 90 ? -6.467 3.855 14.042 1.00 82.50 90 MET A N 1
ATOM 743 C CA . MET A 1 90 ? -5.132 3.649 13.508 1.00 82.50 90 MET A CA 1
ATOM 744 C C . MET A 1 90 ? -5.198 2.621 12.385 1.00 82.50 90 MET A C 1
ATOM 746 O O . MET A 1 90 ? -6.013 1.691 12.429 1.00 82.50 90 MET A O 1
ATOM 750 N N . LEU A 1 91 ? -4.332 2.792 11.393 1.00 89.69 91 LEU A N 1
ATOM 751 C CA . LEU A 1 91 ? -4.106 1.815 10.340 1.00 89.69 91 LEU A CA 1
ATOM 752 C C . LEU A 1 91 ? -2.716 1.223 10.527 1.00 89.69 91 LEU A C 1
ATOM 754 O O . LEU A 1 91 ? -1.760 1.965 10.729 1.00 89.69 91 LEU A O 1
ATOM 758 N N . THR A 1 92 ? -2.613 -0.095 10.431 1.00 91.88 92 THR A N 1
ATOM 759 C CA . THR A 1 92 ? -1.336 -0.802 10.323 1.00 91.88 92 THR A CA 1
ATOM 760 C C . THR A 1 92 ? -1.384 -1.719 9.110 1.00 91.88 92 THR A C 1
ATOM 762 O O . THR A 1 92 ? -2.465 -2.084 8.638 1.00 91.88 92 THR A O 1
ATOM 765 N N . LEU A 1 93 ? -0.227 -2.099 8.578 1.00 93.94 93 LEU A N 1
ATOM 766 C CA . LEU A 1 93 ? -0.179 -3.148 7.566 1.00 93.94 93 LEU A CA 1
ATOM 767 C C . LEU A 1 93 ? -0.341 -4.509 8.253 1.00 93.94 93 LEU A C 1
ATOM 769 O O . LEU A 1 93 ? -0.070 -4.664 9.443 1.00 93.94 93 LEU A O 1
ATOM 773 N N . SER A 1 94 ? -0.848 -5.496 7.522 1.00 94.69 94 SER A N 1
ATOM 774 C CA . SER A 1 94 ? -0.786 -6.884 7.988 1.00 94.69 94 SER A CA 1
ATOM 775 C C . SER A 1 94 ? 0.641 -7.422 7.899 1.00 94.69 94 SER A C 1
ATOM 777 O O . SER A 1 94 ? 1.385 -7.020 7.004 1.00 94.69 94 SER A O 1
ATOM 779 N N . ASP A 1 95 ? 0.986 -8.398 8.742 1.00 93.56 95 ASP A N 1
ATOM 780 C CA . ASP A 1 95 ? 2.321 -9.018 8.754 1.00 93.56 95 ASP A CA 1
ATOM 781 C C . ASP A 1 95 ? 2.750 -9.496 7.359 1.00 93.56 95 ASP A C 1
ATOM 783 O O . ASP A 1 95 ? 3.868 -9.247 6.928 1.00 93.56 95 ASP A O 1
ATOM 787 N N . LYS A 1 96 ? 1.813 -10.065 6.592 1.00 94.44 96 LYS A N 1
ATOM 788 C CA . LYS A 1 96 ? 2.026 -10.532 5.213 1.00 94.44 96 LYS A CA 1
ATOM 789 C C . LYS A 1 96 ? 2.424 -9.417 4.243 1.00 94.44 96 LYS A C 1
ATOM 791 O O . LYS A 1 96 ? 3.268 -9.626 3.378 1.00 94.44 96 LYS A O 1
ATOM 796 N N . VAL A 1 97 ? 1.787 -8.249 4.353 1.00 95.56 97 VAL A N 1
ATOM 797 C CA . VAL A 1 97 ? 2.122 -7.080 3.523 1.00 95.56 97 VAL A CA 1
ATOM 798 C C . VAL A 1 97 ? 3.460 -6.502 3.977 1.00 95.56 97 VAL A C 1
ATOM 800 O O . VAL A 1 97 ? 4.287 -6.153 3.141 1.00 95.56 97 VAL A O 1
ATOM 803 N N . THR A 1 98 ? 3.691 -6.438 5.289 1.00 94.62 98 THR A N 1
ATOM 804 C CA . THR A 1 98 ? 4.940 -5.947 5.879 1.00 94.62 98 THR A CA 1
ATOM 805 C C . THR A 1 98 ? 6.141 -6.808 5.487 1.00 94.62 98 THR A C 1
ATOM 807 O O . THR A 1 98 ? 7.189 -6.263 5.150 1.00 94.62 98 THR A O 1
ATOM 810 N N . GLU A 1 99 ? 6.007 -8.135 5.498 1.00 94.12 99 GLU A N 1
ATOM 811 C CA . GLU A 1 99 ? 7.038 -9.077 5.044 1.00 94.12 99 GLU A CA 1
ATOM 812 C C . GLU A 1 99 ? 7.371 -8.861 3.567 1.00 94.12 99 GLU A C 1
ATOM 814 O O . GLU A 1 99 ? 8.526 -8.617 3.228 1.00 94.12 99 GLU A O 1
ATOM 819 N N . GLU A 1 100 ? 6.361 -8.830 2.695 1.00 95.00 100 GLU A N 1
ATOM 820 C CA . GLU A 1 100 ? 6.584 -8.633 1.259 1.00 95.00 100 GLU A CA 1
ATOM 821 C C . GLU A 1 100 ? 7.180 -7.247 0.948 1.00 95.00 100 GLU A C 1
ATOM 823 O O . GLU A 1 100 ? 8.007 -7.097 0.046 1.00 95.00 100 GLU A O 1
ATOM 828 N N . LEU A 1 101 ? 6.813 -6.227 1.731 1.00 94.31 101 LEU A N 1
ATOM 829 C CA . LEU A 1 101 ? 7.392 -4.887 1.646 1.00 94.31 101 LEU A CA 1
ATOM 830 C C . LEU A 1 101 ? 8.870 -4.864 2.068 1.00 94.31 101 LEU A C 1
ATOM 832 O O . LEU A 1 101 ? 9.682 -4.201 1.419 1.00 94.31 101 LEU A O 1
ATOM 836 N N . LYS A 1 102 ? 9.238 -5.595 3.127 1.00 92.12 102 LYS A N 1
ATOM 837 C CA . LYS A 1 102 ? 10.638 -5.759 3.548 1.00 92.12 102 LYS A CA 1
ATOM 838 C C . LYS A 1 102 ? 11.454 -6.479 2.477 1.00 92.12 102 LYS A C 1
ATOM 840 O O . LYS A 1 102 ? 12.530 -5.991 2.128 1.00 92.12 102 LYS A O 1
ATOM 845 N N . ASP A 1 103 ? 10.919 -7.558 1.908 1.00 92.94 103 ASP A N 1
ATOM 846 C CA . ASP A 1 103 ? 11.556 -8.304 0.817 1.00 92.94 103 ASP A CA 1
ATOM 847 C C . ASP A 1 103 ? 11.804 -7.410 -0.402 1.00 92.94 103 ASP A C 1
ATOM 849 O O . ASP A 1 103 ? 12.907 -7.401 -0.954 1.00 92.94 103 ASP A O 1
ATOM 853 N N . TYR A 1 104 ? 10.813 -6.596 -0.782 1.00 93.94 104 TYR A N 1
ATOM 854 C CA . TYR A 1 104 ? 10.947 -5.613 -1.857 1.00 93.94 104 TYR A CA 1
ATOM 855 C C . TYR A 1 104 ? 12.115 -4.651 -1.601 1.00 93.94 104 TYR A C 1
ATOM 857 O O . TYR A 1 104 ? 12.997 -4.480 -2.446 1.00 93.94 104 TYR A O 1
ATOM 865 N N . PHE A 1 105 ? 12.157 -4.026 -0.428 1.00 91.06 105 PHE A N 1
ATOM 866 C CA . PHE A 1 105 ? 13.206 -3.062 -0.117 1.00 91.06 105 PHE A CA 1
ATOM 867 C C . PHE A 1 105 ? 14.594 -3.704 -0.015 1.00 91.06 105 PHE A C 1
ATOM 869 O O . PHE A 1 105 ? 15.568 -3.114 -0.489 1.00 91.06 105 PHE A O 1
ATOM 876 N N . GLN A 1 106 ? 14.691 -4.917 0.534 1.00 89.69 106 GLN A N 1
ATOM 877 C CA . GLN A 1 106 ? 15.934 -5.684 0.561 1.00 89.69 106 GLN A CA 1
ATOM 878 C C . GLN A 1 106 ? 16.404 -6.025 -0.859 1.00 89.69 106 GLN A C 1
ATOM 880 O O . GLN A 1 106 ? 17.577 -5.822 -1.179 1.00 89.69 106 GLN A O 1
ATOM 885 N N . HIS A 1 107 ? 15.494 -6.481 -1.727 1.00 89.00 107 HIS A N 1
ATOM 886 C CA . HIS A 1 107 ? 15.787 -6.824 -3.119 1.00 89.00 107 HIS A CA 1
ATOM 887 C C . HIS A 1 107 ? 16.354 -5.631 -3.901 1.00 89.00 107 HIS A C 1
ATOM 889 O O . HIS A 1 107 ? 17.329 -5.777 -4.639 1.00 89.00 107 HIS A O 1
ATOM 895 N N . TYR A 1 108 ? 15.789 -4.437 -3.703 1.00 87.38 108 TYR A N 1
ATOM 896 C CA . TYR A 1 108 ? 16.246 -3.209 -4.364 1.00 87.38 108 TYR A CA 1
ATOM 897 C C . TYR A 1 108 ? 17.315 -2.435 -3.579 1.00 87.38 108 TYR A C 1
ATOM 899 O O . TYR A 1 108 ? 17.678 -1.329 -3.982 1.00 87.38 108 TYR A O 1
ATOM 907 N N . GLN A 1 109 ? 17.845 -3.011 -2.491 1.00 81.94 109 GLN A N 1
ATOM 908 C CA . GLN A 1 109 ? 18.864 -2.404 -1.621 1.00 81.94 109 GLN A CA 1
ATOM 909 C C . GLN A 1 109 ? 18.488 -0.993 -1.143 1.00 81.94 109 GLN A C 1
ATOM 911 O O . GLN A 1 109 ? 19.339 -0.119 -0.950 1.00 81.94 109 GLN A O 1
ATOM 916 N N . ILE A 1 110 ? 17.192 -0.764 -0.950 1.00 78.44 110 ILE A N 1
ATOM 917 C CA . ILE A 1 110 ? 16.667 0.486 -0.424 1.00 78.44 110 ILE A CA 1
ATOM 918 C C . ILE A 1 110 ? 16.910 0.451 1.084 1.00 78.44 110 ILE A C 1
ATOM 920 O O . ILE A 1 110 ? 16.347 -0.379 1.794 1.00 78.44 110 ILE A O 1
ATOM 924 N N . LYS A 1 111 ? 17.784 1.331 1.584 1.00 65.50 111 LYS A N 1
ATOM 925 C CA . LYS A 1 111 ? 18.044 1.440 3.024 1.00 65.50 111 LYS A CA 1
ATOM 926 C C . LYS A 1 111 ? 16.783 1.931 3.730 1.00 65.50 111 LYS A C 1
ATOM 928 O O . LYS A 1 111 ? 16.332 3.044 3.471 1.00 65.50 111 LYS A O 1
ATOM 933 N N . ILE A 1 112 ? 16.255 1.126 4.647 1.00 58.16 112 ILE A N 1
ATOM 934 C CA . ILE A 1 112 ? 15.126 1.512 5.491 1.00 58.16 112 ILE A CA 1
ATOM 935 C C . ILE A 1 112 ? 15.655 1.777 6.896 1.00 58.16 112 ILE A C 1
ATOM 937 O O . ILE A 1 112 ? 15.996 0.849 7.623 1.00 58.16 112 ILE A O 1
ATOM 941 N N . ASN A 1 113 ? 15.692 3.040 7.311 1.00 53.69 113 ASN A N 1
ATOM 942 C CA . ASN A 1 113 ? 16.084 3.392 8.681 1.00 53.69 113 ASN A CA 1
ATOM 943 C C . ASN A 1 113 ? 14.976 3.084 9.718 1.00 53.69 113 ASN A C 1
ATOM 945 O O . ASN A 1 113 ? 15.193 3.258 10.910 1.00 53.69 113 ASN A O 1
ATOM 949 N N . GLN A 1 114 ? 13.790 2.645 9.278 1.00 54.50 114 GLN A N 1
ATOM 950 C CA . GLN A 1 114 ? 12.589 2.472 10.110 1.00 54.50 114 GLN A CA 1
ATOM 951 C C . GLN A 1 114 ? 12.329 1.051 10.635 1.00 54.50 114 GLN A C 1
ATOM 953 O O . GLN A 1 114 ? 11.536 0.913 11.558 1.00 54.50 114 GLN A O 1
ATOM 958 N N . PHE A 1 115 ? 12.988 0.012 10.104 1.00 48.47 115 PHE A N 1
ATOM 959 C CA . PHE A 1 115 ? 12.849 -1.373 10.601 1.00 48.47 115 PHE A CA 1
ATOM 960 C C . PHE A 1 115 ? 14.046 -1.854 11.430 1.00 48.47 115 PHE A C 1
ATOM 962 O O . PHE A 1 115 ? 14.114 -3.032 11.777 1.00 48.47 115 PHE A O 1
ATOM 969 N N . ALA A 1 116 ? 15.000 -0.974 11.740 1.00 40.06 116 ALA A N 1
ATOM 970 C CA . ALA A 1 116 ? 16.051 -1.297 12.692 1.00 40.06 116 ALA A CA 1
ATOM 971 C C . ALA A 1 11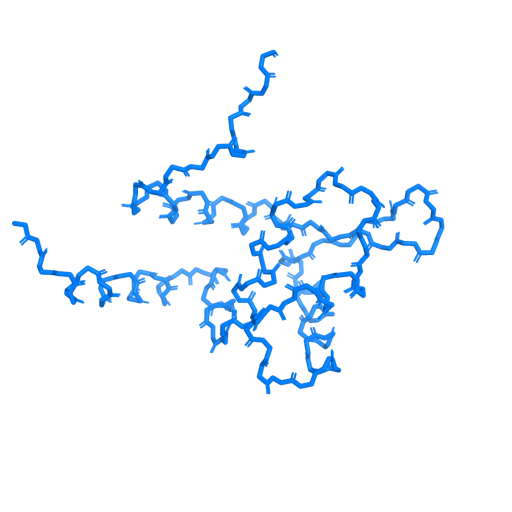6 ? 15.425 -1.451 14.086 1.00 40.06 116 ALA A C 1
ATOM 973 O O . ALA A 1 116 ? 14.742 -0.538 14.558 1.00 40.06 116 ALA A O 1
ATOM 974 N N . SER A 1 117 ? 15.651 -2.600 14.729 1.00 40.53 117 SER A N 1
ATOM 975 C CA . SER A 1 117 ? 15.397 -2.762 16.159 1.00 40.53 117 SER A CA 1
ATOM 976 C C . SER A 1 117 ? 16.092 -1.617 16.888 1.00 40.53 117 SER A C 1
ATOM 978 O O . SER A 1 117 ? 17.291 -1.406 16.709 1.00 40.53 117 SER A O 1
ATOM 980 N N . ARG A 1 118 ? 15.327 -0.835 17.649 1.00 45.56 118 ARG A N 1
ATOM 981 C CA . ARG A 1 118 ? 15.917 0.086 18.614 1.00 45.56 118 ARG A CA 1
ATOM 982 C C . ARG A 1 118 ? 16.428 -0.780 19.761 1.00 45.56 118 ARG A C 1
ATOM 984 O O . ARG A 1 118 ? 15.603 -1.366 20.459 1.00 45.56 118 ARG A O 1
ATOM 991 N N . ASP A 1 119 ? 17.748 -0.913 19.852 1.00 40.47 119 ASP A N 1
ATOM 992 C CA . ASP A 1 119 ? 18.426 -1.329 21.085 1.00 40.47 119 ASP A CA 1
ATOM 993 C C . ASP A 1 119 ? 18.047 -0.393 22.248 1.00 40.47 119 ASP A C 1
ATOM 995 O O . ASP A 1 119 ? 17.834 0.821 21.991 1.00 40.47 119 ASP A O 1
#

Radius of gyration: 15.13 Å; chains: 1; bounding box: 39×26×40 Å

Sequence (119 aa):
MKAPIDKELDRLRYLAGTKYLKIFIKYPEYWELMLLIAINENNQDIGIEDYLDNIATMQVNRVTVRNFIKDRVAEGTILSRQGEKKSRRMLTLSDKVTEELKDYFQHYQIKINQFASRD

pLDDT: mean 86.02, std 14.25, range [40.06, 96.38]

Secondary structure (DSSP, 8-state):
---HHHHHHHHHHHHHH-SSHHHHTTSHHHHHHHHHHHHTTT-TT--HHHHHHH-TT--S-HHHHHHHHHHHHHTTSEEEEE-SSTTPEEEEE-HHHHHHHHHHHHHTT---TTSS---